Protein AF-W2QBV9-F1 (afdb_monomer)

Foldseek 3Di:
DPPDPVVVVVVVVVVVLVPPDDPVLLVLLLVLVLLLLLVCVAPPVVFFDPVLDVQQDDCNVPDSVRCSPPRNPDDLAHQGGPQVPDALVSVLVVQVVDADPVRHHDDLVVVVSSVVSVVVSCVSNVHDHDPVRVVVVVVSSVVVVVVVVVVVD

Secondary structure (DSSP, 8-state):
-----HHHHHHHHHHHHHTTS-HHHHHHHHHHHHHHHHHHHHH-GGGB-HHHHHHH---TT--HHHHHHHT----TTS-SB-TTT--HHHHHHHHHT-B-TTSPBPPHHHHHHHHHHHHHHHHHTTPPPPHHHHHHHHHHHHHHHHHHHHHT-

Radius of gyration: 18.26 Å; Cα contacts (8 Å, |Δi|>4): 106; chains: 1; bounding box: 45×50×51 Å

Solvent-accessible surface area (backbone atoms only — not comparable to full-atom values): 9017 Å² total; per-residue (Å²): 130,84,83,76,61,59,73,60,50,53,50,50,52,53,49,53,68,67,65,75,60,54,73,70,56,46,55,53,24,52,55,38,34,43,50,52,51,33,47,35,59,76,76,42,54,88,45,37,23,69,71,41,47,63,74,56,56,89,54,88,90,54,50,57,70,54,34,57,73,76,58,60,79,85,43,66,92,53,57,59,52,39,70,89,76,61,57,48,66,64,56,53,54,52,57,74,71,47,59,45,99,86,68,44,72,67,53,72,69,59,52,50,49,41,52,52,4,50,57,46,49,34,53,64,55,74,45,80,79,51,73,64,44,55,50,49,50,53,52,51,57,51,49,53,54,50,55,56,54,60,77,73,107

Structure (mmCIF, N/CA/C/O backbone):
data_AF-W2QBV9-F1
#
_entry.id   AF-W2QBV9-F1
#
loop_
_atom_site.group_PDB
_atom_site.id
_atom_site.type_symbol
_atom_site.label_atom_id
_atom_site.label_alt_id
_atom_site.label_comp_id
_atom_site.label_asym_id
_atom_site.label_entity_id
_atom_site.label_seq_id
_atom_site.pdbx_PDB_ins_code
_atom_site.Cartn_x
_atom_site.Cartn_y
_atom_site.Cartn_z
_atom_site.occupancy
_atom_site.B_iso_or_equiv
_atom_site.auth_seq_id
_atom_site.auth_comp_id
_atom_site.auth_asym_id
_atom_site.auth_atom_id
_atom_site.pdbx_PDB_model_num
ATOM 1 N N . MET A 1 1 ? -30.122 27.825 29.127 1.00 47.91 1 MET A N 1
ATOM 2 C CA . MET A 1 1 ? -28.960 27.065 28.619 1.00 47.91 1 MET A CA 1
ATOM 3 C C . MET A 1 1 ? -29.499 25.985 27.703 1.00 47.91 1 MET A C 1
ATOM 5 O O . MET A 1 1 ? -30.258 25.143 28.162 1.00 47.91 1 MET A O 1
ATOM 9 N N . THR A 1 2 ? -29.235 26.081 26.402 1.00 62.81 2 THR A N 1
ATOM 10 C CA . THR A 1 2 ? -29.659 25.073 25.422 1.00 62.81 2 THR A CA 1
ATOM 11 C C . THR A 1 2 ? -29.010 23.740 25.767 1.00 62.81 2 THR A C 1
ATOM 13 O O . THR A 1 2 ? -27.787 23.660 25.851 1.00 62.81 2 THR A O 1
ATOM 16 N N . ASN A 1 3 ? -29.831 22.721 26.012 1.00 77.50 3 ASN A N 1
ATOM 17 C CA . ASN A 1 3 ? -29.379 21.379 26.349 1.00 77.50 3 ASN A CA 1
ATOM 18 C C . ASN A 1 3 ? -28.675 20.789 25.115 1.00 77.50 3 ASN A C 1
ATOM 20 O O . ASN A 1 3 ? -29.326 20.430 24.133 1.00 77.50 3 ASN A O 1
ATOM 24 N N . VAL A 1 4 ? -27.341 20.812 25.106 1.00 82.19 4 VAL A N 1
ATOM 25 C CA . VAL A 1 4 ? -26.546 20.333 23.972 1.00 82.19 4 VAL A CA 1
ATOM 26 C C . VAL A 1 4 ? -26.630 18.811 23.933 1.00 82.19 4 VAL A C 1
ATOM 28 O O . VAL A 1 4 ? -26.227 18.132 24.875 1.00 82.19 4 VAL A O 1
ATOM 31 N N . ASN A 1 5 ? -27.138 18.267 22.828 1.00 89.88 5 ASN A N 1
ATOM 32 C CA . ASN A 1 5 ? -27.196 16.825 22.621 1.00 89.88 5 ASN A CA 1
ATOM 33 C C . ASN A 1 5 ? -25.828 16.291 22.168 1.00 89.88 5 ASN A C 1
ATOM 35 O O . ASN A 1 5 ? -25.549 16.165 20.973 1.00 89.88 5 ASN A O 1
ATOM 39 N N . TRP A 1 6 ? -24.978 15.971 23.141 1.00 92.50 6 TRP A N 1
ATOM 40 C CA . TRP A 1 6 ? -23.630 15.443 22.921 1.00 92.50 6 TRP A CA 1
ATOM 41 C C . TRP A 1 6 ? -23.605 14.169 22.068 1.00 92.50 6 TRP A C 1
ATOM 43 O O . TRP A 1 6 ? -22.780 14.070 21.165 1.00 92.50 6 TRP A O 1
ATOM 53 N N . SER A 1 7 ? -24.571 13.262 22.244 1.00 90.44 7 SER A N 1
ATOM 54 C CA . SER A 1 7 ? -24.644 12.021 21.454 1.00 90.44 7 SER A CA 1
ATOM 55 C C . SER A 1 7 ? -24.834 12.277 19.952 1.00 90.44 7 SER A C 1
ATOM 57 O O . SER A 1 7 ? -24.299 11.558 19.106 1.00 90.44 7 SER A O 1
ATOM 59 N N . GLN A 1 8 ? -25.575 13.331 19.594 1.00 92.19 8 GLN A N 1
ATOM 60 C CA . GLN A 1 8 ? -25.771 13.726 18.201 1.00 92.19 8 GLN A CA 1
ATOM 61 C C . GLN A 1 8 ? -24.493 14.339 17.617 1.00 92.19 8 GLN A C 1
ATOM 63 O O . GLN A 1 8 ? -24.164 14.090 16.455 1.00 92.19 8 GLN A O 1
ATOM 68 N N . LEU A 1 9 ? -23.758 15.114 18.418 1.00 91.75 9 LEU A N 1
ATOM 69 C CA . LEU A 1 9 ? -22.476 15.689 18.012 1.00 91.75 9 LEU A CA 1
ATOM 70 C C . LEU A 1 9 ? -21.414 14.605 17.807 1.00 91.75 9 LEU A C 1
ATOM 72 O O . LEU A 1 9 ? -20.730 14.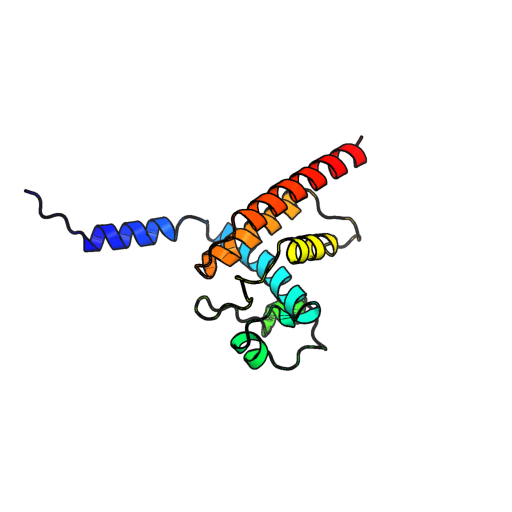627 16.789 1.00 91.75 9 LEU A O 1
ATOM 76 N N . GLU A 1 10 ? -21.320 13.622 18.702 1.00 91.81 10 GLU A N 1
ATOM 77 C CA . GLU A 1 10 ? -20.399 12.486 18.573 1.00 91.81 10 GLU A CA 1
ATOM 78 C C . GLU A 1 10 ? -20.673 11.666 17.309 1.00 91.81 10 GLU A C 1
ATOM 80 O O . GLU A 1 10 ? -19.746 11.373 16.549 1.00 91.81 10 GLU A O 1
ATOM 85 N N . LYS A 1 11 ? -21.950 11.369 17.022 1.00 88.69 11 LYS A N 1
ATOM 86 C CA . LYS A 1 11 ? -22.347 10.713 15.766 1.00 88.69 11 LYS A CA 1
ATOM 87 C C . LYS A 1 11 ? -21.913 11.521 14.547 1.00 88.69 11 LYS A C 1
ATOM 89 O O . LYS A 1 11 ? -21.304 10.967 13.636 1.00 88.69 11 LYS A O 1
ATOM 94 N N . LYS A 1 12 ? -22.150 12.834 14.553 1.00 88.38 12 LYS A N 1
ATOM 95 C CA . LYS A 1 12 ? -21.769 13.715 13.443 1.00 88.38 12 LYS A CA 1
ATOM 96 C C . LYS A 1 12 ? -20.250 13.810 13.272 1.00 88.38 12 LYS A C 1
ATOM 98 O O . LYS A 1 12 ? -19.763 13.804 12.146 1.00 88.38 12 LYS A O 1
ATOM 103 N N . VAL A 1 13 ? -19.485 13.842 14.365 1.00 86.50 13 VAL A N 1
ATOM 104 C CA . VAL A 1 13 ? -18.015 13.778 14.326 1.00 86.50 13 VAL A CA 1
ATOM 105 C C . VAL A 1 13 ? -17.551 12.457 13.709 1.00 86.50 13 VAL A C 1
ATOM 107 O O . VAL A 1 13 ? -16.673 12.469 12.847 1.00 86.50 13 VAL A O 1
ATOM 110 N N . ALA A 1 14 ? -18.150 11.328 14.094 1.00 81.56 14 ALA A N 1
ATOM 111 C CA . ALA A 1 14 ? -17.829 10.025 13.516 1.00 81.56 14 ALA A CA 1
ATOM 112 C C . ALA A 1 14 ? -18.173 9.953 12.016 1.00 81.56 14 ALA A C 1
ATOM 114 O O . ALA A 1 14 ? -17.363 9.473 11.224 1.00 81.56 14 ALA A O 1
ATOM 115 N N . GLU A 1 15 ? -19.327 10.480 11.600 1.00 82.94 15 GLU A N 1
ATOM 116 C CA . GLU A 1 15 ? -19.727 10.571 10.189 1.00 82.94 15 GLU A CA 1
ATOM 117 C C . GLU A 1 15 ? -18.768 11.437 9.370 1.00 82.94 15 GLU A C 1
ATOM 119 O O . GLU A 1 15 ? -18.330 11.018 8.300 1.00 82.94 15 GLU A O 1
ATOM 124 N N . ILE A 1 16 ? -18.381 12.609 9.882 1.00 84.12 16 ILE A N 1
ATOM 125 C CA . ILE A 1 16 ? -17.418 13.497 9.217 1.00 84.12 16 ILE A CA 1
ATOM 126 C C . ILE A 1 16 ? -16.068 12.795 9.058 1.00 84.12 16 ILE A C 1
ATOM 128 O O . ILE A 1 16 ? -15.500 12.802 7.966 1.00 84.12 16 ILE A O 1
ATOM 132 N N . LYS A 1 17 ? -15.574 12.130 10.112 1.00 77.50 17 LYS A N 1
ATOM 133 C CA . LYS A 1 17 ? -14.327 11.351 10.053 1.00 77.50 17 LYS A CA 1
ATOM 134 C C . LYS A 1 17 ? -14.403 10.228 9.004 1.00 77.50 17 LYS A C 1
ATOM 136 O O . LYS A 1 17 ? -13.429 9.995 8.286 1.00 77.50 17 LYS A O 1
ATOM 141 N N . ARG A 1 18 ? -15.567 9.584 8.849 1.00 72.50 18 ARG A N 1
ATOM 142 C CA . ARG A 1 18 ? -15.823 8.545 7.828 1.00 72.50 18 ARG A CA 1
ATOM 14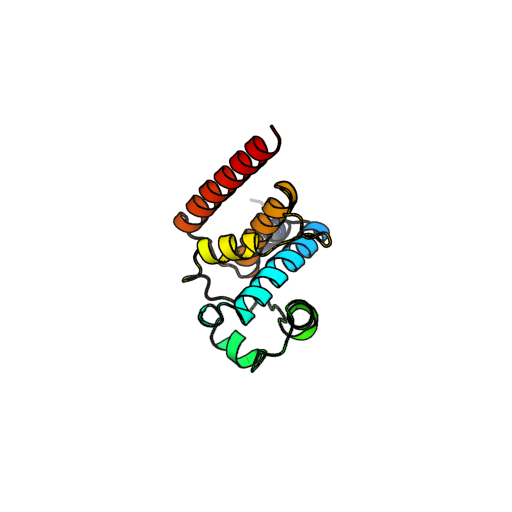3 C C . ARG A 1 18 ? -16.001 9.100 6.408 1.00 72.50 18 ARG A C 1
ATOM 145 O O . ARG A 1 18 ? -15.704 8.395 5.441 1.00 72.50 18 ARG A O 1
ATOM 152 N N . ASN A 1 19 ? -16.453 10.346 6.257 1.00 74.62 19 ASN A N 1
ATOM 153 C CA . ASN A 1 19 ? -16.753 10.979 4.966 1.00 74.62 19 ASN A CA 1
ATOM 154 C C . ASN A 1 19 ? -15.571 11.777 4.380 1.00 74.62 19 ASN A C 1
ATOM 156 O O . ASN A 1 19 ? -15.745 12.784 3.699 1.00 74.62 19 ASN A O 1
ATOM 160 N N . THR A 1 20 ? -14.345 11.335 4.652 1.00 73.94 20 THR A N 1
ATOM 161 C CA . THR A 1 20 ? -13.116 12.002 4.192 1.00 73.94 20 THR A CA 1
ATOM 162 C C . THR A 1 20 ? -12.716 11.619 2.765 1.00 73.94 20 THR A C 1
ATOM 164 O O . THR A 1 20 ? -11.901 12.301 2.149 1.00 73.94 20 THR A O 1
ATOM 167 N N . VAL A 1 21 ? -13.265 10.529 2.219 1.00 78.06 21 VAL A N 1
ATOM 168 C CA . VAL A 1 21 ? -12.942 10.017 0.878 1.00 78.06 21 VAL A CA 1
ATOM 169 C C . VAL A 1 21 ? -14.226 9.634 0.150 1.00 78.06 21 VAL A C 1
ATOM 171 O O . VAL A 1 21 ? -15.039 8.878 0.677 1.00 78.06 21 VAL A O 1
ATOM 174 N N . SER A 1 22 ? -14.386 10.135 -1.081 1.00 81.31 22 SER A N 1
ATOM 175 C CA . SER A 1 22 ? -15.535 9.803 -1.934 1.00 81.31 22 SER A CA 1
ATOM 176 C C . SER A 1 22 ? -15.622 8.296 -2.203 1.00 81.31 22 SER A C 1
ATOM 178 O O . SER A 1 22 ? -14.596 7.619 -2.284 1.00 81.31 22 SER A O 1
ATOM 180 N N . ALA A 1 23 ? -16.827 7.766 -2.433 1.00 79.44 23 ALA A N 1
ATOM 181 C CA . ALA A 1 23 ? -17.016 6.348 -2.761 1.00 79.44 23 ALA A CA 1
ATOM 182 C C . ALA A 1 23 ? -16.178 5.904 -3.978 1.00 79.44 23 ALA A C 1
ATOM 184 O O . ALA A 1 23 ? -15.578 4.829 -3.972 1.00 79.44 23 ALA A O 1
ATOM 185 N N . ARG A 1 24 ? -16.061 6.770 -4.997 1.00 83.81 24 ARG A N 1
ATOM 186 C CA . ARG A 1 24 ? -15.239 6.514 -6.188 1.00 83.81 24 ARG A CA 1
ATOM 187 C C . ARG A 1 24 ? -13.757 6.395 -5.838 1.00 83.81 24 ARG A C 1
ATOM 189 O O . ARG A 1 24 ? -13.102 5.449 -6.263 1.00 83.81 24 ARG A O 1
ATOM 196 N N . SER A 1 25 ? -13.228 7.339 -5.063 1.00 83.88 25 SER A N 1
ATOM 197 C CA . SER A 1 25 ? -11.831 7.310 -4.619 1.00 83.88 25 SER A CA 1
ATOM 198 C C . SER A 1 25 ? -11.560 6.118 -3.701 1.00 83.88 25 SER A C 1
ATOM 200 O O . SER A 1 25 ? -10.532 5.466 -3.850 1.00 83.88 25 SER A O 1
ATOM 202 N N . ARG A 1 26 ? -12.505 5.773 -2.818 1.00 85.25 26 ARG A N 1
ATOM 203 C CA . ARG A 1 26 ? -12.413 4.600 -1.942 1.00 85.25 26 ARG A CA 1
ATOM 204 C C . ARG A 1 26 ? -12.256 3.318 -2.753 1.00 85.25 26 ARG A C 1
ATOM 206 O O . ARG A 1 26 ? -11.313 2.577 -2.511 1.00 85.25 26 ARG A O 1
ATOM 213 N N . ALA A 1 27 ? -13.087 3.110 -3.774 1.00 87.38 27 ALA A N 1
ATOM 214 C CA . ALA A 1 27 ? -12.970 1.947 -4.653 1.00 87.38 27 ALA A CA 1
ATOM 215 C C . ALA A 1 27 ? -11.603 1.879 -5.364 1.00 87.38 27 ALA A C 1
ATOM 217 O O . ALA A 1 27 ? -11.024 0.801 -5.494 1.00 87.38 27 ALA A O 1
ATOM 218 N N . VAL A 1 28 ? -11.052 3.022 -5.793 1.00 90.62 28 VAL A N 1
ATOM 219 C CA . VAL A 1 28 ? -9.708 3.093 -6.397 1.00 90.62 28 VAL A CA 1
ATOM 220 C C . VAL A 1 28 ? -8.624 2.700 -5.388 1.00 90.62 28 VAL A C 1
ATOM 222 O O . VAL A 1 28 ? -7.746 1.899 -5.712 1.00 90.62 28 VAL A O 1
ATOM 225 N N . TYR A 1 29 ? -8.693 3.211 -4.159 1.00 91.31 29 TYR A N 1
ATOM 226 C CA . TYR A 1 29 ? -7.719 2.904 -3.112 1.00 91.31 29 TYR A CA 1
ATOM 227 C C . TYR A 1 29 ? -7.796 1.449 -2.657 1.00 91.31 29 TYR A C 1
ATOM 229 O O . TYR A 1 29 ? -6.758 0.796 -2.602 1.00 91.31 29 TYR A O 1
ATOM 237 N N . GLN A 1 30 ? -9.001 0.910 -2.470 1.00 90.44 30 GLN A N 1
ATOM 238 C CA . GLN A 1 30 ? -9.235 -0.512 -2.204 1.00 90.44 30 GLN A CA 1
ATOM 239 C C . GLN A 1 30 ? -8.679 -1.397 -3.318 1.00 90.44 30 GLN A C 1
ATOM 241 O O . GLN A 1 30 ? -8.019 -2.405 -3.066 1.00 90.44 30 GLN A O 1
ATOM 246 N N . ASN A 1 31 ? -8.878 -0.998 -4.578 1.00 91.50 31 ASN A N 1
ATOM 247 C CA . ASN A 1 31 ? -8.304 -1.708 -5.714 1.00 91.50 31 ASN A CA 1
ATOM 248 C C . ASN A 1 31 ? -6.774 -1.722 -5.651 1.00 91.50 31 ASN A C 1
ATOM 250 O O . ASN A 1 31 ? -6.164 -2.756 -5.919 1.00 91.50 31 ASN A O 1
ATOM 254 N N . SER A 1 32 ? -6.177 -0.583 -5.297 1.00 94.69 32 SER A N 1
ATOM 255 C CA . SER A 1 32 ? -4.735 -0.422 -5.150 1.00 94.69 32 SER A CA 1
ATOM 256 C C . SER A 1 32 ? -4.178 -1.268 -4.010 1.00 94.69 32 SER A C 1
ATOM 258 O O . SER A 1 32 ? -3.345 -2.136 -4.260 1.00 94.69 32 SER A O 1
ATOM 260 N N . TYR A 1 33 ? -4.627 -1.051 -2.771 1.00 94.81 33 TYR A N 1
ATOM 261 C CA . TYR A 1 33 ? -4.064 -1.776 -1.637 1.00 94.81 33 TYR A CA 1
ATOM 262 C C . TYR A 1 33 ? -4.412 -3.263 -1.683 1.00 94.81 33 TYR A C 1
ATOM 264 O O . TYR A 1 33 ? -3.611 -4.077 -1.251 1.00 94.81 33 TYR A O 1
ATOM 272 N N . GLY A 1 34 ? -5.527 -3.662 -2.303 1.00 94.75 34 GLY A N 1
ATOM 273 C CA . GLY A 1 34 ? -5.809 -5.075 -2.556 1.00 94.75 34 GLY A CA 1
ATOM 274 C C . GLY A 1 34 ? -4.773 -5.728 -3.480 1.00 94.75 34 GLY A C 1
ATOM 275 O O . GLY A 1 34 ? -4.458 -6.903 -3.320 1.00 94.75 34 GLY A O 1
ATOM 276 N N . ARG A 1 35 ? -4.190 -4.985 -4.435 1.00 95.50 35 ARG A N 1
ATOM 277 C CA . ARG A 1 35 ? -3.052 -5.481 -5.237 1.00 95.50 35 ARG A CA 1
ATOM 278 C C . ARG A 1 35 ? -1.793 -5.611 -4.402 1.00 95.50 35 ARG A C 1
ATOM 280 O O . ARG A 1 35 ? -1.102 -6.611 -4.551 1.00 95.50 35 ARG A O 1
ATOM 287 N N . PHE A 1 36 ? -1.532 -4.632 -3.543 1.00 97.62 36 PHE A N 1
ATOM 288 C CA . PHE A 1 36 ? -0.400 -4.675 -2.628 1.00 97.62 36 PHE A CA 1
ATOM 289 C C . PHE A 1 36 ? -0.498 -5.870 -1.672 1.00 97.62 36 PHE A C 1
ATOM 291 O O . PHE A 1 36 ? 0.422 -6.675 -1.620 1.00 97.62 36 PHE A O 1
ATOM 298 N N . VAL A 1 37 ? -1.640 -6.065 -1.006 1.00 96.88 37 VAL A N 1
ATOM 299 C CA . VAL A 1 37 ? -1.862 -7.203 -0.098 1.00 96.88 37 VAL A CA 1
ATOM 300 C C . VAL A 1 37 ? -1.720 -8.536 -0.836 1.00 96.88 37 VAL A C 1
ATOM 302 O O . VAL A 1 37 ? -1.025 -9.419 -0.350 1.00 96.88 37 VAL A O 1
ATOM 305 N N . ALA A 1 38 ? -2.302 -8.687 -2.032 1.00 96.25 38 ALA A N 1
ATOM 306 C CA . ALA A 1 38 ? -2.115 -9.906 -2.827 1.00 96.25 38 ALA A CA 1
ATOM 307 C C . ALA A 1 38 ? -0.649 -10.148 -3.218 1.00 96.25 38 ALA A C 1
ATOM 309 O O . ALA A 1 38 ? -0.218 -11.293 -3.308 1.00 96.25 38 ALA A O 1
ATOM 310 N N . TRP A 1 39 ? 0.124 -9.088 -3.456 1.00 96.88 39 TRP A N 1
ATOM 311 C CA . TRP A 1 39 ? 1.554 -9.221 -3.703 1.00 96.88 39 TRP A CA 1
ATOM 312 C C . TRP A 1 39 ? 2.306 -9.651 -2.436 1.0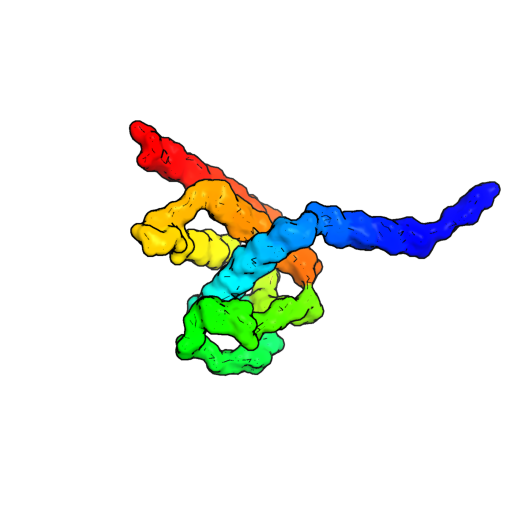0 96.88 39 TRP A C 1
ATOM 314 O O . TRP A 1 39 ? 3.126 -10.562 -2.514 1.00 96.88 39 TRP A O 1
ATOM 324 N N . VAL A 1 40 ? 1.981 -9.075 -1.273 1.00 97.25 40 VAL A N 1
ATOM 325 C CA . VAL A 1 40 ? 2.559 -9.465 0.026 1.00 97.25 40 VAL A CA 1
ATOM 326 C C . VAL A 1 40 ? 2.260 -10.927 0.351 1.00 97.25 40 VAL A C 1
ATOM 328 O O . VAL A 1 40 ? 3.167 -11.643 0.755 1.00 97.25 40 VAL A O 1
ATOM 331 N N . VAL A 1 41 ? 1.034 -11.394 0.099 1.00 95.75 41 VAL A N 1
ATOM 332 C CA . VAL A 1 41 ? 0.646 -12.805 0.256 1.00 95.75 41 VAL A CA 1
ATOM 333 C C . VAL A 1 41 ? 1.616 -13.748 -0.457 1.00 95.75 41 VAL A C 1
ATOM 335 O O . VAL A 1 41 ? 2.040 -14.738 0.127 1.00 95.75 41 VAL A O 1
ATOM 338 N N . LEU A 1 42 ? 1.975 -13.433 -1.703 1.00 94.94 42 LEU A N 1
ATOM 339 C CA . LEU A 1 42 ? 2.794 -14.315 -2.535 1.00 94.94 42 LEU A CA 1
ATOM 340 C C . LEU A 1 42 ? 4.298 -14.183 -2.267 1.00 94.94 42 LEU A C 1
ATOM 342 O O . LEU A 1 42 ? 5.029 -15.154 -2.420 1.00 94.94 42 LEU A O 1
ATOM 346 N N . HIS A 1 43 ? 4.775 -12.993 -1.895 1.00 95.69 43 HIS A N 1
ATOM 347 C CA . HIS A 1 43 ? 6.216 -12.702 -1.871 1.00 95.69 43 HIS A CA 1
ATOM 348 C C . HIS A 1 43 ? 6.776 -12.447 -0.472 1.00 95.69 43 HIS A C 1
ATOM 350 O O . HIS A 1 43 ? 7.988 -12.530 -0.274 1.00 95.69 43 HIS A O 1
ATOM 356 N N . LYS A 1 44 ? 5.926 -12.078 0.489 1.00 96.38 44 LYS A N 1
ATOM 357 C CA . LYS A 1 44 ? 6.304 -11.710 1.860 1.00 96.38 44 LYS A CA 1
ATOM 358 C C . LYS A 1 44 ? 5.275 -12.239 2.886 1.00 96.38 44 LYS A C 1
ATOM 360 O O . LYS A 1 44 ? 4.776 -11.452 3.697 1.00 96.38 44 LYS A O 1
ATOM 365 N N . PRO A 1 45 ? 4.938 -13.547 2.885 1.00 95.44 45 PRO A N 1
ATOM 366 C CA . PRO A 1 45 ? 3.880 -14.107 3.734 1.00 95.44 45 PRO A CA 1
ATOM 367 C C . PRO A 1 45 ? 4.128 -13.922 5.240 1.00 95.44 45 PRO A C 1
ATOM 369 O O . PRO A 1 45 ? 3.180 -13.895 6.019 1.00 95.44 45 PRO A O 1
ATOM 372 N N . GLN A 1 46 ? 5.379 -13.715 5.661 1.00 96.19 46 GLN A N 1
ATOM 373 C CA . GLN A 1 46 ? 5.740 -13.409 7.048 1.00 96.19 46 GLN A CA 1
ATOM 374 C C . GLN A 1 46 ? 5.151 -12.089 7.573 1.00 96.19 46 GLN A C 1
ATOM 376 O O . GLN A 1 46 ? 5.130 -11.874 8.779 1.00 96.19 46 GLN A O 1
ATOM 381 N N . LEU A 1 47 ? 4.692 -11.201 6.683 1.00 97.44 47 LEU A N 1
ATOM 382 C CA . LEU A 1 47 ? 4.054 -9.930 7.044 1.00 97.44 47 LEU A CA 1
ATOM 383 C C . LEU A 1 47 ? 2.534 -10.051 7.205 1.00 97.44 47 LEU A C 1
ATOM 385 O O . LEU A 1 47 ? 1.883 -9.071 7.569 1.00 97.44 47 LEU A O 1
ATOM 389 N N . LEU A 1 48 ? 1.948 -11.216 6.916 1.00 96.19 48 LEU A N 1
ATOM 390 C CA . LEU A 1 48 ? 0.523 -11.455 7.129 1.00 96.19 48 LEU A CA 1
ATOM 391 C C . LEU A 1 48 ? 0.237 -11.621 8.618 1.00 96.19 48 LEU A C 1
ATOM 393 O O . LEU A 1 48 ? 1.046 -12.190 9.352 1.00 96.19 48 LEU A O 1
ATOM 397 N N . THR A 1 49 ? -0.931 -11.179 9.079 1.00 95.69 49 THR A N 1
ATOM 398 C CA . THR A 1 49 ? -1.359 -11.551 10.433 1.00 95.69 49 THR A CA 1
ATOM 399 C C . THR A 1 49 ? -1.606 -13.065 10.499 1.00 95.69 49 THR A C 1
ATOM 401 O O . THR A 1 49 ? -2.079 -13.646 9.515 1.00 95.69 49 THR A O 1
ATOM 404 N N . PRO A 1 50 ? -1.339 -13.735 11.638 1.00 94.62 50 PRO A N 1
ATOM 405 C CA . PRO A 1 50 ? -1.568 -15.177 11.758 1.00 94.62 50 PRO A CA 1
ATOM 406 C C . PRO A 1 50 ? -3.009 -15.588 11.426 1.00 94.62 50 PRO A C 1
ATOM 408 O O . PRO A 1 50 ? -3.223 -16.565 10.712 1.00 94.62 50 PRO A O 1
ATOM 411 N N . ALA A 1 51 ? -3.993 -14.801 11.875 1.00 92.56 51 ALA A N 1
ATOM 412 C CA . ALA A 1 51 ? -5.407 -15.045 11.598 1.00 92.56 51 ALA A CA 1
ATOM 413 C C . ALA A 1 51 ? -5.729 -14.953 10.097 1.00 92.56 51 ALA A C 1
ATOM 415 O O . ALA A 1 51 ? -6.458 -15.790 9.559 1.00 92.56 51 ALA A O 1
ATOM 416 N N . PHE A 1 52 ? -5.162 -13.964 9.399 1.00 93.31 52 PHE A N 1
ATOM 417 C CA . PHE A 1 52 ? -5.351 -13.822 7.960 1.00 93.31 52 PHE A CA 1
ATOM 418 C C . PHE A 1 52 ? -4.676 -14.958 7.186 1.00 93.31 52 PHE A C 1
ATOM 420 O O . PHE A 1 52 ? -5.309 -15.549 6.315 1.00 93.31 52 PHE A O 1
ATOM 427 N N . ALA A 1 53 ? -3.434 -15.304 7.535 1.00 93.31 53 ALA A N 1
ATOM 428 C CA . ALA A 1 53 ? -2.694 -16.397 6.906 1.00 93.31 53 ALA A CA 1
ATOM 429 C C . ALA A 1 53 ? -3.404 -17.749 7.083 1.00 93.31 53 ALA A C 1
ATOM 431 O O . ALA A 1 53 ? -3.581 -18.486 6.115 1.00 93.31 53 ALA A O 1
ATOM 432 N N . GLN A 1 54 ? -3.890 -18.044 8.294 1.00 92.38 54 GLN A N 1
ATOM 433 C CA . GLN A 1 54 ? -4.641 -19.268 8.575 1.00 92.38 54 GLN A CA 1
ATOM 434 C C . GLN A 1 54 ? -5.929 -19.353 7.748 1.00 92.38 54 GLN A C 1
ATOM 436 O O . GLN A 1 54 ? -6.244 -20.410 7.207 1.00 92.38 54 GLN A O 1
ATOM 441 N N . ARG A 1 55 ? -6.668 -18.242 7.629 1.00 90.69 55 ARG A N 1
ATOM 442 C CA . ARG A 1 55 ? -7.889 -18.177 6.815 1.00 90.69 55 ARG A CA 1
ATOM 443 C C . ARG A 1 55 ? -7.602 -18.351 5.326 1.00 90.69 55 ARG A C 1
ATOM 445 O O . ARG A 1 55 ? -8.434 -18.898 4.607 1.00 90.69 55 ARG A O 1
ATOM 452 N N . LEU A 1 56 ? -6.474 -17.822 4.863 1.00 90.19 56 LEU A N 1
ATOM 453 C CA . LEU A 1 56 ? -6.099 -17.842 3.458 1.00 90.19 56 LEU A CA 1
ATOM 454 C C . LEU A 1 56 ? -5.718 -19.253 2.988 1.00 90.19 56 LEU A C 1
ATOM 456 O O . LEU A 1 56 ? -6.049 -19.615 1.861 1.00 90.19 56 LEU A O 1
ATOM 460 N N . GLY A 1 57 ? -5.092 -20.047 3.862 1.00 89.12 57 GLY A N 1
ATOM 461 C CA . GLY A 1 57 ? -4.620 -21.391 3.535 1.00 89.12 57 GLY A CA 1
ATOM 462 C C . GLY A 1 57 ? -3.449 -21.375 2.551 1.00 89.12 57 GLY A C 1
ATOM 463 O O . GLY A 1 57 ? -2.727 -20.382 2.441 1.00 89.12 57 GLY A O 1
ATOM 464 N N . ASP A 1 58 ? -3.253 -22.486 1.840 1.00 89.00 58 ASP A N 1
ATOM 465 C CA . ASP A 1 58 ? -2.263 -22.555 0.765 1.00 89.00 58 ASP A CA 1
ATOM 466 C C . ASP A 1 58 ? -2.797 -21.876 -0.500 1.00 89.00 58 ASP A C 1
ATOM 468 O O . ASP A 1 58 ? -3.852 -22.224 -1.033 1.00 89.00 58 ASP A O 1
ATOM 472 N N . VAL A 1 59 ? -2.049 -20.880 -0.966 1.00 90.38 59 VAL A N 1
ATOM 473 C CA . VAL A 1 59 ? -2.372 -20.059 -2.135 1.00 90.38 59 VAL A CA 1
ATOM 474 C C . VAL A 1 59 ? -1.195 -19.930 -3.096 1.00 90.38 59 VAL A C 1
ATOM 476 O O . VAL A 1 59 ? -1.184 -19.029 -3.936 1.00 90.38 59 VAL A O 1
ATOM 479 N N . SER A 1 60 ? -0.213 -20.826 -2.982 1.00 84.94 60 SER A N 1
ATOM 480 C CA . SER A 1 60 ? 1.030 -20.790 -3.759 1.00 84.94 60 SER A CA 1
ATOM 481 C C . SER A 1 60 ? 0.782 -20.833 -5.274 1.00 84.94 60 SER A C 1
ATOM 483 O O . SER A 1 60 ? 1.506 -20.199 -6.038 1.00 84.94 60 SER A O 1
ATOM 485 N N . ASP A 1 61 ? -0.302 -21.489 -5.702 1.00 90.00 61 ASP A N 1
ATOM 486 C CA . ASP A 1 61 ? -0.680 -21.630 -7.116 1.00 90.00 61 ASP A CA 1
ATOM 487 C C . ASP A 1 61 ? -1.579 -20.495 -7.643 1.00 90.00 61 ASP A C 1
ATOM 489 O O . ASP A 1 61 ? -2.003 -20.500 -8.804 1.00 90.00 61 ASP A O 1
ATOM 493 N N . LEU A 1 62 ? -1.925 -19.511 -6.805 1.00 91.06 62 LEU A N 1
ATOM 494 C CA . LEU A 1 62 ? -2.854 -18.450 -7.182 1.00 91.06 62 LEU A CA 1
ATOM 495 C C . LEU A 1 62 ? -2.136 -17.219 -7.735 1.00 91.06 62 LEU A C 1
ATOM 497 O O . LEU A 1 62 ? -1.248 -16.636 -7.124 1.00 91.06 62 LEU A O 1
ATOM 501 N N . SER A 1 63 ? -2.627 -16.708 -8.864 1.00 90.75 63 SER A N 1
ATOM 502 C CA . SER A 1 63 ? -2.214 -15.392 -9.355 1.00 90.75 63 SER A CA 1
ATOM 503 C C . SER A 1 63 ? -2.745 -14.257 -8.468 1.00 90.75 63 SER A C 1
ATOM 505 O O . SER A 1 63 ? -3.827 -14.346 -7.879 1.00 90.75 63 SER A O 1
ATOM 507 N N . ILE A 1 64 ? -2.072 -13.098 -8.500 1.00 89.75 64 ILE A N 1
ATOM 508 C CA . ILE A 1 64 ? -2.547 -11.846 -7.872 1.00 89.75 64 ILE A CA 1
ATOM 509 C C . ILE A 1 64 ? -4.005 -11.535 -8.257 1.00 89.75 64 ILE A C 1
ATOM 511 O O . ILE A 1 64 ? -4.792 -11.045 -7.444 1.00 89.75 64 ILE A O 1
ATOM 515 N N . LYS A 1 65 ? -4.396 -11.809 -9.508 1.00 89.06 65 LYS A N 1
ATOM 516 C CA . LYS A 1 65 ? -5.762 -11.567 -9.992 1.00 89.06 65 LYS A CA 1
ATOM 517 C C . LYS A 1 65 ? -6.778 -12.502 -9.331 1.00 89.06 65 LYS A C 1
ATOM 519 O O . LYS A 1 65 ? -7.873 -12.038 -9.016 1.00 89.06 65 LYS A O 1
ATOM 524 N N . GLN A 1 66 ? -6.438 -13.778 -9.143 1.00 90.00 66 GLN A N 1
ATOM 525 C CA . GLN A 1 66 ? -7.291 -14.743 -8.443 1.00 90.00 66 GLN A CA 1
ATOM 526 C C . GLN A 1 66 ? -7.412 -14.374 -6.964 1.00 90.00 66 GLN A C 1
ATOM 528 O O . GLN A 1 66 ? -8.528 -14.211 -6.479 1.00 90.00 66 GLN A O 1
ATOM 533 N N . LEU A 1 67 ? -6.292 -14.106 -6.286 1.00 90.75 67 LEU A N 1
ATOM 534 C CA . LEU A 1 67 ? -6.281 -13.707 -4.875 1.00 90.75 67 LEU A CA 1
ATOM 535 C C . LEU A 1 67 ? -7.235 -12.543 -4.591 1.00 90.75 67 LEU A C 1
ATOM 537 O O . LEU A 1 67 ? -8.113 -12.631 -3.732 1.00 90.75 67 LEU A O 1
ATOM 541 N N . ARG A 1 68 ? -7.119 -11.469 -5.377 1.00 89.31 68 ARG A N 1
ATOM 542 C CA . ARG A 1 68 ? -7.935 -10.260 -5.212 1.00 89.31 68 ARG A CA 1
ATOM 543 C C . ARG A 1 68 ? -9.428 -10.474 -5.406 1.00 89.31 68 ARG A C 1
ATOM 545 O O . ARG A 1 68 ? -10.211 -9.731 -4.827 1.00 89.31 68 ARG A O 1
ATOM 552 N N . LYS A 1 69 ? -9.818 -11.399 -6.284 1.00 82.88 69 LYS A N 1
ATOM 553 C CA . LYS A 1 69 ? -11.229 -11.611 -6.618 1.00 82.88 69 LYS A CA 1
ATOM 554 C C . LYS A 1 69 ? -11.936 -12.516 -5.624 1.00 82.88 69 LYS A C 1
ATOM 556 O O . LYS A 1 69 ? -13.126 -12.323 -5.413 1.00 82.88 69 LYS A O 1
ATOM 561 N N . THR A 1 70 ? -11.237 -13.505 -5.078 1.00 76.50 70 THR A N 1
ATOM 562 C CA . THR A 1 70 ? -11.905 -14.619 -4.395 1.00 76.50 70 THR A CA 1
ATOM 563 C C . THR A 1 70 ? -11.361 -14.941 -3.008 1.00 76.50 70 THR A C 1
ATOM 565 O O . THR A 1 70 ? -12.069 -15.597 -2.258 1.00 76.50 70 THR A O 1
ATOM 568 N N . HIS A 1 71 ? -10.169 -14.465 -2.625 1.00 76.44 71 HIS A N 1
ATOM 569 C CA . HIS A 1 71 ? -9.492 -14.968 -1.416 1.00 76.44 71 HIS A CA 1
ATOM 570 C C . HIS A 1 71 ? -9.164 -13.893 -0.380 1.00 76.44 71 HIS A C 1
ATOM 572 O O . HIS A 1 71 ? -9.208 -14.171 0.819 1.00 76.44 71 HIS A O 1
ATOM 578 N N . LEU A 1 72 ? -8.883 -12.652 -0.803 1.00 82.00 72 LEU A N 1
ATOM 579 C CA . LEU A 1 72 ? -8.473 -11.626 0.158 1.00 82.00 72 LEU A CA 1
ATOM 580 C C . LEU A 1 72 ? -9.557 -11.335 1.203 1.00 82.00 72 LEU A C 1
ATOM 582 O O . LEU A 1 72 ? -9.203 -11.196 2.367 1.00 82.00 72 LEU A O 1
ATOM 586 N N . ASN A 1 73 ? -10.842 -11.293 0.811 1.00 77.81 73 ASN A N 1
ATOM 587 C CA . ASN A 1 73 ? -11.992 -10.941 1.668 1.00 77.81 73 ASN A CA 1
ATOM 588 C C . ASN A 1 73 ? -11.592 -9.945 2.775 1.00 77.81 73 ASN A C 1
ATOM 590 O O . ASN A 1 73 ? -11.482 -10.312 3.945 1.00 77.81 73 ASN A O 1
ATOM 594 N N . LEU A 1 74 ? -11.203 -8.738 2.350 1.00 81.56 74 LEU A N 1
ATOM 595 C CA . LEU A 1 74 ? -10.657 -7.713 3.235 1.00 81.56 74 LEU A CA 1
ATOM 596 C C . LEU A 1 74 ? -11.796 -7.175 4.101 1.00 81.56 74 LEU A C 1
ATOM 598 O O . LEU A 1 74 ? -12.626 -6.401 3.632 1.00 81.56 74 LEU A O 1
ATOM 602 N N . ASP A 1 75 ? -11.839 -7.654 5.335 1.00 79.19 75 ASP A N 1
ATOM 603 C CA . ASP A 1 75 ? -12.781 -7.251 6.373 1.00 79.19 75 ASP A CA 1
ATOM 604 C C . ASP A 1 75 ? -12.103 -6.228 7.283 1.00 79.19 75 ASP A C 1
ATOM 606 O O . ASP A 1 75 ? -10.975 -6.468 7.701 1.00 79.19 75 ASP A O 1
ATOM 610 N N . GLU A 1 76 ? -12.774 -5.116 7.591 1.00 74.69 76 GLU A N 1
ATOM 611 C CA . GLU A 1 76 ? -12.265 -4.031 8.446 1.00 74.69 76 GLU A CA 1
ATOM 612 C C . GLU A 1 76 ? -11.901 -4.525 9.857 1.00 74.69 76 GLU A C 1
ATOM 614 O O . GLU A 1 76 ? -10.971 -4.005 10.471 1.00 74.69 76 GLU A O 1
ATOM 619 N N . ALA A 1 77 ? -12.582 -5.560 10.364 1.00 81.88 77 ALA A N 1
ATOM 620 C CA . ALA A 1 77 ? -12.313 -6.113 11.693 1.00 81.88 77 ALA A CA 1
ATOM 621 C C . ALA A 1 77 ? -11.071 -7.023 11.746 1.00 81.88 77 ALA A C 1
ATOM 623 O O . ALA A 1 77 ? -10.573 -7.321 12.831 1.00 81.88 77 ALA A O 1
ATOM 624 N N . ASN A 1 78 ? -10.571 -7.477 10.592 1.00 85.12 78 ASN A N 1
ATOM 625 C CA . ASN A 1 78 ? -9.525 -8.491 10.497 1.00 85.12 78 ASN A CA 1
ATOM 626 C C . ASN A 1 78 ? -8.364 -7.995 9.618 1.00 85.12 78 ASN A C 1
ATOM 628 O O . ASN A 1 78 ? -8.377 -8.211 8.399 1.00 85.12 78 ASN A O 1
ATOM 632 N N . PRO A 1 79 ? -7.350 -7.332 10.207 1.00 92.25 79 PRO A N 1
ATOM 633 C CA . PRO A 1 79 ? -6.234 -6.776 9.455 1.00 92.25 79 PRO A CA 1
ATOM 634 C C . PRO A 1 79 ? -5.453 -7.861 8.699 1.00 92.25 79 PRO A C 1
ATOM 636 O O . PRO A 1 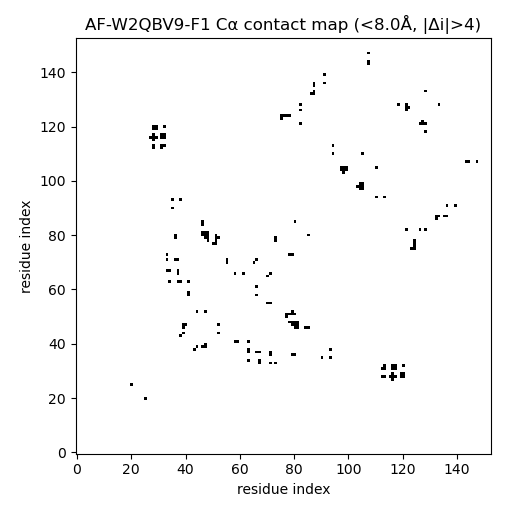79 ? -5.079 -8.878 9.291 1.00 92.25 79 PRO A O 1
ATOM 639 N N . PRO A 1 80 ? -5.174 -7.664 7.396 1.00 94.94 80 PRO A N 1
ATOM 640 C CA . PRO A 1 80 ? -4.460 -8.645 6.587 1.00 94.94 80 PRO A CA 1
ATOM 641 C C . PRO A 1 80 ? -2.957 -8.651 6.864 1.00 94.94 80 PRO A C 1
ATOM 643 O O . PRO A 1 80 ? -2.303 -9.671 6.660 1.00 94.94 80 PRO A O 1
ATOM 646 N N . LEU A 1 81 ? -2.411 -7.518 7.314 1.00 96.69 81 LEU A N 1
ATOM 647 C CA . LEU A 1 81 ? -0.982 -7.288 7.489 1.00 96.69 81 LEU A CA 1
ATOM 648 C C . LEU A 1 81 ? -0.654 -6.938 8.942 1.00 96.69 81 LEU A C 1
ATOM 650 O O . LEU A 1 81 ? -1.455 -6.310 9.635 1.00 96.69 81 LEU A O 1
ATOM 654 N N . GLN A 1 82 ? 0.549 -7.300 9.371 1.00 96.56 82 GLN A N 1
ATOM 655 C CA . GLN A 1 82 ? 1.149 -6.826 10.614 1.00 96.56 82 GLN A CA 1
ATOM 656 C C . GLN A 1 82 ? 1.672 -5.393 10.396 1.00 96.56 82 GLN A C 1
ATOM 658 O O . GLN A 1 82 ? 2.767 -5.181 9.874 1.00 96.56 82 GLN A O 1
ATOM 663 N N . PHE A 1 83 ? 0.839 -4.393 10.699 1.00 95.69 83 PHE A N 1
ATOM 664 C CA . PHE A 1 83 ? 1.116 -2.976 10.408 1.00 95.69 83 PHE A CA 1
ATOM 665 C C . PHE A 1 83 ? 2.241 -2.360 11.249 1.00 95.69 83 PHE A C 1
ATOM 667 O O . PHE A 1 83 ? 2.826 -1.359 10.840 1.00 95.69 83 PHE A O 1
ATOM 674 N N . ASP A 1 84 ? 2.526 -2.952 12.403 1.00 94.00 84 ASP A N 1
ATOM 675 C CA . ASP A 1 84 ? 3.576 -2.583 13.350 1.00 94.00 84 ASP A CA 1
ATOM 676 C C . ASP A 1 84 ? 4.981 -2.932 12.844 1.00 94.00 84 ASP A C 1
ATOM 678 O O . ASP A 1 84 ? 5.931 -2.188 13.090 1.00 94.00 84 ASP A O 1
ATOM 682 N N . VAL A 1 85 ? 5.109 -4.029 12.096 1.00 95.06 85 VAL A N 1
ATOM 683 C CA . VAL A 1 85 ? 6.388 -4.470 11.519 1.00 95.06 85 VAL A CA 1
ATOM 684 C C . VAL A 1 85 ? 6.542 -4.106 10.043 1.00 95.06 85 VAL A C 1
ATOM 686 O O . VAL A 1 85 ? 7.663 -4.115 9.533 1.00 95.06 85 VAL A O 1
ATOM 689 N N . LEU A 1 86 ? 5.453 -3.763 9.345 1.00 96.56 86 LEU A N 1
ATOM 690 C CA . LEU A 1 86 ? 5.486 -3.372 7.936 1.00 96.56 86 LEU A CA 1
ATOM 691 C C . LEU A 1 86 ? 6.344 -2.113 7.723 1.00 96.56 86 LEU A C 1
ATOM 693 O O . LEU A 1 86 ? 6.035 -1.039 8.232 1.00 96.56 86 LEU A O 1
ATOM 697 N N . GLN A 1 87 ? 7.399 -2.250 6.919 1.00 96.56 87 GLN A N 1
ATOM 698 C CA . GLN A 1 87 ? 8.313 -1.166 6.553 1.00 96.56 87 GLN A CA 1
ATOM 699 C C . GLN A 1 87 ? 7.985 -0.587 5.166 1.00 96.56 87 GLN A C 1
ATOM 701 O O . GLN A 1 87 ? 7.292 -1.218 4.359 1.00 96.56 87 GLN A O 1
ATOM 706 N N . SER A 1 88 ? 8.453 0.637 4.884 1.00 97.12 88 SER A N 1
ATOM 707 C CA . SER A 1 88 ? 8.165 1.310 3.607 1.00 97.12 88 SER A CA 1
ATOM 708 C C . SER A 1 88 ? 8.806 0.602 2.413 1.00 97.12 88 SER A C 1
ATOM 710 O O . SER A 1 88 ? 8.180 0.524 1.358 1.00 97.12 88 SER A O 1
ATOM 712 N N . ASP A 1 89 ? 9.990 0.017 2.594 1.00 97.31 89 ASP A N 1
ATOM 713 C CA . ASP A 1 89 ? 10.753 -0.697 1.565 1.00 97.31 89 ASP A CA 1
ATOM 714 C C . ASP A 1 89 ? 9.952 -1.835 0.904 1.00 97.31 89 ASP A C 1
ATOM 716 O O . ASP A 1 89 ? 10.061 -2.061 -0.298 1.00 97.31 89 ASP A O 1
ATOM 720 N N . VAL A 1 90 ? 9.079 -2.518 1.652 1.00 98.12 90 VAL A N 1
ATOM 721 C CA . VAL A 1 90 ? 8.175 -3.553 1.129 1.00 98.12 90 VAL A CA 1
ATOM 722 C C . VAL A 1 90 ? 7.205 -2.958 0.112 1.00 98.12 90 VAL A C 1
ATOM 724 O O . VAL A 1 90 ? 6.961 -3.543 -0.946 1.00 98.12 90 VAL A O 1
ATOM 727 N N . PHE A 1 91 ? 6.640 -1.795 0.430 1.00 98.12 91 PHE A N 1
ATOM 728 C CA . PHE A 1 91 ? 5.720 -1.093 -0.455 1.00 98.12 91 PHE A CA 1
ATOM 729 C C . PHE A 1 91 ? 6.446 -0.500 -1.664 1.00 98.12 91 PHE A C 1
ATOM 731 O O . PHE A 1 91 ? 5.963 -0.607 -2.788 1.00 98.12 91 PHE A O 1
A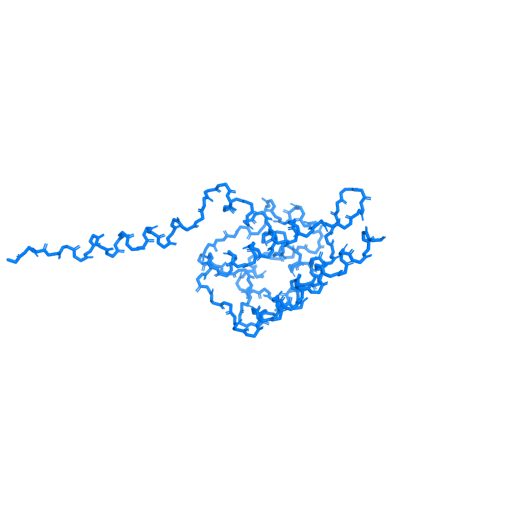TOM 738 N N . GLU A 1 92 ? 7.619 0.083 -1.445 1.00 97.69 92 GLU A N 1
ATOM 739 C CA . GLU A 1 92 ? 8.479 0.640 -2.489 1.00 97.69 92 GLU A CA 1
ATOM 740 C C . GLU A 1 92 ? 8.924 -0.448 -3.477 1.00 97.69 92 GLU A C 1
ATOM 742 O O . GLU A 1 92 ? 8.781 -0.279 -4.687 1.00 97.69 92 GLU A O 1
ATOM 747 N N . ALA A 1 93 ? 9.348 -1.613 -2.978 1.00 97.56 93 ALA A N 1
ATOM 748 C CA . ALA A 1 93 ? 9.674 -2.774 -3.800 1.00 97.56 93 ALA A CA 1
ATOM 749 C C . ALA A 1 93 ? 8.469 -3.238 -4.625 1.00 97.56 93 ALA A C 1
ATOM 751 O O . ALA A 1 93 ? 8.608 -3.500 -5.817 1.00 97.56 93 ALA A O 1
ATOM 752 N N . TRP A 1 94 ? 7.272 -3.287 -4.029 1.00 97.75 94 TRP A N 1
ATOM 753 C CA . TRP A 1 94 ? 6.059 -3.615 -4.774 1.00 97.75 94 TRP A CA 1
ATOM 754 C C . TRP A 1 94 ? 5.784 -2.615 -5.903 1.00 97.75 94 TRP A C 1
ATOM 756 O O . TRP A 1 94 ? 5.457 -3.042 -7.011 1.00 97.75 94 TRP A O 1
ATOM 766 N N . LEU A 1 95 ? 5.945 -1.308 -5.670 1.00 96.81 95 LEU A N 1
ATOM 767 C CA . LEU A 1 95 ? 5.747 -0.294 -6.713 1.00 96.81 95 LEU A CA 1
ATOM 768 C C . LEU A 1 95 ? 6.659 -0.517 -7.922 1.00 96.81 95 LEU A C 1
ATOM 770 O O . LEU A 1 95 ? 6.207 -0.334 -9.050 1.00 96.81 95 LEU A O 1
ATOM 774 N N . LEU A 1 96 ? 7.900 -0.956 -7.696 1.00 94.06 96 LEU A N 1
ATOM 775 C CA . LEU A 1 96 ? 8.852 -1.272 -8.765 1.00 94.06 96 LEU A CA 1
ATOM 776 C C . LEU A 1 96 ? 8.449 -2.498 -9.596 1.00 94.06 96 LEU A C 1
ATOM 778 O O . LEU A 1 96 ? 8.897 -2.634 -10.726 1.00 94.06 96 LEU A O 1
ATOM 782 N N . THR A 1 97 ? 7.572 -3.366 -9.080 1.00 94.44 97 THR A N 1
ATOM 783 C CA . THR A 1 97 ? 7.019 -4.500 -9.848 1.00 94.44 97 THR A CA 1
ATOM 784 C C . THR A 1 97 ? 5.826 -4.118 -10.729 1.00 94.44 97 THR A C 1
ATOM 786 O O . THR A 1 97 ? 5.273 -4.966 -11.432 1.00 94.44 97 THR A O 1
ATOM 789 N N . LEU A 1 98 ? 5.351 -2.868 -10.657 1.00 94.06 98 LEU A N 1
ATOM 790 C CA . LEU A 1 98 ? 4.158 -2.439 -11.376 1.00 94.06 98 LEU A CA 1
ATOM 791 C C . LEU A 1 98 ? 4.489 -1.941 -12.783 1.00 94.06 98 LEU A C 1
ATOM 793 O O . LEU A 1 98 ? 5.095 -0.888 -12.968 1.00 94.06 98 LEU A O 1
ATOM 797 N N . GLU A 1 99 ? 3.934 -2.634 -13.771 1.00 91.38 99 GLU A N 1
ATOM 798 C CA . GLU A 1 99 ? 4.044 -2.274 -15.182 1.00 91.38 99 GLU A CA 1
ATOM 799 C C . GLU A 1 99 ? 2.666 -2.071 -15.824 1.00 91.38 99 GLU A C 1
ATOM 801 O O . GLU A 1 99 ? 1.630 -2.595 -15.382 1.00 91.38 99 GLU A O 1
ATOM 806 N N . LYS A 1 100 ? 2.645 -1.281 -16.897 1.00 89.81 100 LYS A N 1
ATOM 807 C CA . LYS A 1 100 ? 1.512 -1.211 -17.820 1.00 89.81 100 LYS A CA 1
ATOM 808 C C . LYS A 1 100 ? 1.460 -2.477 -18.678 1.00 89.81 100 LYS A C 1
ATOM 810 O O . LYS A 1 100 ? 2.366 -3.300 -18.690 1.00 89.81 100 LYS A O 1
ATOM 815 N N . ARG A 1 101 ? 0.379 -2.625 -19.451 1.00 87.38 101 ARG A N 1
ATOM 816 C CA . ARG A 1 101 ? 0.222 -3.761 -20.381 1.00 87.38 101 ARG A CA 1
ATOM 817 C C . ARG A 1 101 ? 1.312 -3.828 -21.451 1.00 87.38 101 ARG A C 1
ATOM 819 O O . ARG A 1 101 ? 1.551 -4.905 -21.973 1.00 87.38 101 ARG A O 1
ATOM 826 N N . ASP A 1 102 ? 1.904 -2.690 -21.791 1.00 89.81 102 ASP A N 1
ATOM 827 C CA . ASP A 1 102 ? 2.993 -2.576 -22.760 1.00 89.81 102 ASP A CA 1
ATOM 828 C C . ASP A 1 102 ? 4.386 -2.789 -22.129 1.00 89.81 102 ASP A C 1
ATOM 830 O O . ASP A 1 102 ? 5.385 -2.600 -22.813 1.00 89.81 102 ASP A O 1
ATOM 834 N N . GLY A 1 103 ? 4.465 -3.152 -20.840 1.00 88.88 103 GLY A N 1
ATOM 835 C CA . GLY A 1 103 ? 5.723 -3.307 -20.099 1.00 88.88 103 GLY A CA 1
ATOM 836 C C . GLY A 1 103 ? 6.349 -1.991 -19.628 1.00 88.88 103 GLY A C 1
ATOM 837 O O . GLY A 1 103 ? 7.357 -2.003 -18.932 1.00 88.88 103 GLY A O 1
ATOM 838 N N . SER A 1 104 ? 5.769 -0.832 -19.968 1.00 87.06 104 SER A N 1
ATOM 839 C CA . SER A 1 104 ? 6.296 0.454 -19.504 1.00 87.06 104 SER A CA 1
ATOM 840 C C . SER A 1 104 ? 5.974 0.700 -18.032 1.00 87.06 104 SER A C 1
ATOM 842 O O . SER A 1 104 ? 4.938 0.275 -17.507 1.00 87.06 104 SER A O 1
ATOM 844 N N . THR A 1 105 ? 6.840 1.464 -17.372 1.00 88.94 105 THR A N 1
ATOM 845 C CA . THR A 1 105 ? 6.642 1.868 -15.982 1.00 88.94 105 THR A CA 1
ATOM 846 C C . THR A 1 105 ? 5.418 2.779 -15.828 1.00 88.94 105 THR A C 1
ATOM 848 O O . THR A 1 105 ? 4.950 3.461 -16.755 1.00 88.94 105 THR A O 1
ATOM 851 N N . LEU A 1 106 ? 4.845 2.778 -14.625 1.00 92.75 106 LEU A N 1
ATOM 852 C CA . LEU A 1 106 ? 3.763 3.692 -14.271 1.00 92.75 106 LEU A CA 1
ATOM 853 C C . LEU A 1 106 ? 4.256 5.142 -14.230 1.00 92.75 106 LEU A C 1
ATOM 855 O O . LEU A 1 106 ? 5.391 5.407 -13.864 1.00 92.75 106 LEU A O 1
ATOM 859 N N . CYS A 1 107 ? 3.381 6.100 -14.545 1.00 93.44 107 CYS A N 1
ATOM 860 C CA . CYS A 1 107 ? 3.683 7.520 -14.368 1.00 93.44 107 CYS A CA 1
ATOM 861 C C . CYS A 1 107 ? 3.569 7.951 -12.893 1.00 93.44 107 CYS A C 1
ATOM 863 O O . CYS A 1 107 ? 2.907 7.299 -12.080 1.00 93.44 107 CYS A O 1
ATOM 865 N N . PHE A 1 108 ? 4.142 9.110 -12.555 1.00 93.81 108 PHE A N 1
ATOM 866 C CA . PHE A 1 108 ? 4.146 9.640 -11.185 1.00 93.81 108 PHE A CA 1
ATOM 867 C C . PHE A 1 108 ? 2.746 9.757 -10.551 1.00 93.81 108 PHE A C 1
ATOM 869 O O . PHE A 1 108 ? 2.565 9.477 -9.365 1.00 93.81 108 PHE A O 1
ATOM 876 N N . SER A 1 109 ? 1.726 10.152 -11.322 1.00 92.69 109 SER A N 1
ATOM 877 C CA . SER A 1 109 ? 0.350 10.274 -10.816 1.00 92.69 109 SER A CA 1
ATOM 878 C C . SER A 1 109 ? -0.279 8.915 -10.481 1.00 92.69 109 SER A C 1
ATOM 880 O O . SER A 1 109 ? -0.979 8.792 -9.471 1.00 92.69 109 SER A O 1
ATOM 882 N N . ALA A 1 110 ? 0.014 7.878 -11.269 1.00 94.19 110 ALA A N 1
ATOM 883 C CA . ALA A 1 110 ? -0.407 6.511 -10.975 1.00 94.19 110 ALA A CA 1
ATOM 884 C C . ALA A 1 110 ? 0.271 5.987 -9.697 1.00 94.19 110 ALA A C 1
ATOM 886 O O . ALA A 1 110 ? -0.407 5.466 -8.813 1.00 94.19 110 ALA A O 1
ATOM 887 N N . LEU A 1 111 ? 1.577 6.221 -9.534 1.00 96.00 111 LEU A N 1
ATOM 888 C CA . LEU A 1 111 ? 2.305 5.849 -8.315 1.00 96.00 111 LEU A CA 1
ATOM 889 C C . LEU A 1 111 ? 1.761 6.574 -7.072 1.00 96.00 111 LEU A C 1
ATOM 891 O O . LEU A 1 111 ? 1.565 5.954 -6.027 1.00 96.00 111 LEU A O 1
ATOM 895 N N . ASN A 1 112 ? 1.426 7.864 -7.174 1.00 95.38 112 ASN A N 1
ATOM 896 C CA . ASN A 1 112 ? 0.794 8.593 -6.065 1.00 95.38 112 ASN A CA 1
ATOM 897 C C . ASN A 1 112 ? -0.596 8.058 -5.708 1.00 95.38 112 ASN A C 1
ATOM 899 O O . ASN A 1 112 ? -0.984 8.094 -4.541 1.00 95.38 112 ASN A O 1
ATOM 903 N N . THR A 1 113 ? -1.340 7.531 -6.682 1.00 95.44 113 THR A N 1
ATOM 904 C CA . THR A 1 113 ? -2.614 6.853 -6.404 1.00 95.44 113 THR A CA 1
ATOM 905 C C . THR A 1 113 ? -2.381 5.610 -5.549 1.00 95.44 113 THR A C 1
ATOM 907 O O . THR A 1 113 ? -3.125 5.370 -4.597 1.00 95.44 113 THR A O 1
ATOM 910 N N . HIS A 1 114 ? -1.314 4.857 -5.830 1.00 97.12 114 HIS A N 1
ATOM 911 C CA . HIS A 1 114 ? -0.931 3.716 -5.008 1.00 97.12 114 HIS A CA 1
ATOM 912 C C . HIS A 1 114 ? -0.508 4.130 -3.601 1.00 97.12 114 HIS A C 1
ATOM 914 O O . HIS A 1 114 ? -0.971 3.529 -2.630 1.00 97.12 114 HIS A O 1
ATOM 920 N N . ARG A 1 115 ? 0.285 5.200 -3.477 1.00 97.06 115 ARG A N 1
ATOM 921 C CA . ARG A 1 115 ? 0.652 5.792 -2.183 1.00 97.06 115 ARG A CA 1
ATOM 922 C C . ARG A 1 115 ? -0.572 6.166 -1.355 1.00 97.06 115 ARG A C 1
ATOM 924 O O . ARG A 1 115 ? -0.662 5.790 -0.194 1.00 97.06 115 ARG A O 1
ATOM 931 N N . ALA A 1 116 ? -1.533 6.871 -1.951 1.00 95.06 116 ALA A N 1
ATOM 932 C CA . ALA A 1 116 ? -2.793 7.191 -1.288 1.00 95.06 116 ALA A CA 1
ATOM 933 C C . ALA A 1 116 ? -3.557 5.916 -0.893 1.00 95.06 116 ALA A C 1
ATOM 935 O O . ALA A 1 116 ? -4.130 5.862 0.193 1.00 95.06 116 ALA A O 1
ATOM 936 N N . GLY A 1 117 ? -3.500 4.872 -1.726 1.00 95.81 117 GLY A N 1
ATOM 937 C CA . GLY A 1 117 ? -3.987 3.535 -1.400 1.00 95.81 117 GLY A CA 1
ATOM 938 C C . GLY A 1 117 ? -3.383 2.968 -0.114 1.00 95.81 117 GLY A C 1
ATOM 939 O O . GLY A 1 117 ? -4.134 2.486 0.725 1.00 95.81 117 GLY A O 1
ATOM 940 N N . LEU A 1 118 ? -2.068 3.085 0.089 1.00 97.19 118 LEU A N 1
ATOM 941 C CA . LEU A 1 118 ? -1.409 2.647 1.326 1.00 97.19 118 LEU A CA 1
ATOM 942 C C . LEU A 1 118 ? -1.901 3.428 2.554 1.00 97.19 118 LEU A C 1
ATOM 944 O O . LEU A 1 118 ? -2.254 2.821 3.556 1.00 97.19 118 LEU A O 1
ATOM 948 N N . PHE A 1 119 ? -1.993 4.758 2.480 1.00 94.56 119 PHE A N 1
ATOM 949 C CA . PHE A 1 119 ? -2.539 5.552 3.594 1.00 94.56 119 PHE A CA 1
ATOM 950 C C . PHE A 1 119 ? -3.991 5.178 3.915 1.00 94.56 119 PHE A C 1
ATOM 952 O O . PHE A 1 119 ? -4.386 5.139 5.078 1.00 94.56 119 PHE A O 1
ATOM 959 N N . ASN A 1 120 ? -4.789 4.880 2.885 1.00 92.69 120 ASN A N 1
ATOM 960 C CA . ASN A 1 120 ? -6.158 4.413 3.080 1.00 92.69 120 ASN A CA 1
ATOM 961 C C . ASN A 1 120 ? -6.199 3.007 3.680 1.00 92.69 120 ASN A C 1
ATOM 963 O O . ASN A 1 120 ? -7.076 2.768 4.492 1.00 92.69 120 ASN A O 1
ATOM 967 N N . LEU A 1 121 ? -5.253 2.121 3.354 1.00 94.50 121 LEU A N 1
ATOM 968 C CA . LEU A 1 121 ? -5.142 0.811 3.995 1.00 94.50 121 LEU A CA 1
ATOM 969 C C . LEU A 1 121 ? -4.960 0.960 5.511 1.00 94.50 121 LEU A C 1
ATOM 971 O O . LEU A 1 121 ? -5.758 0.423 6.264 1.00 94.50 121 LEU A O 1
ATOM 975 N N . TYR A 1 122 ? -3.966 1.735 5.955 1.00 94.56 122 TYR A N 1
ATOM 976 C CA . TYR A 1 122 ? -3.750 1.994 7.387 1.00 94.56 122 TYR A CA 1
ATOM 977 C C . TYR A 1 122 ? -5.012 2.555 8.050 1.00 94.56 122 TYR A C 1
ATOM 979 O O . TYR A 1 122 ? -5.464 2.056 9.077 1.00 94.56 122 TYR A O 1
ATOM 987 N N . ARG A 1 123 ? -5.640 3.545 7.409 1.00 90.06 123 ARG A N 1
ATOM 988 C CA . ARG A 1 123 ? -6.840 4.194 7.935 1.00 90.06 123 ARG A CA 1
ATOM 989 C C . ARG A 1 123 ? -8.059 3.270 8.004 1.00 90.06 123 ARG A C 1
ATOM 991 O O . ARG A 1 123 ? -8.785 3.336 8.990 1.00 90.06 123 ARG A O 1
ATOM 998 N N . ASP A 1 124 ? -8.308 2.460 6.976 1.00 89.12 124 ASP A N 1
ATOM 999 C CA . ASP A 1 124 ? -9.453 1.539 6.918 1.00 89.12 124 ASP A CA 1
ATOM 1000 C C . ASP A 1 124 ? -9.352 0.468 8.024 1.00 89.12 124 ASP A C 1
ATOM 1002 O O . ASP A 1 124 ? -10.372 0.009 8.525 1.00 89.12 124 ASP A O 1
ATOM 1006 N N . TYR A 1 125 ? -8.131 0.146 8.468 1.00 90.88 125 TYR A N 1
ATOM 1007 C CA . TYR A 1 125 ? -7.855 -0.759 9.589 1.00 90.88 125 TYR A CA 1
ATOM 1008 C C . TYR A 1 125 ? -7.637 -0.056 10.938 1.00 90.88 125 TYR A C 1
ATOM 1010 O O . TYR A 1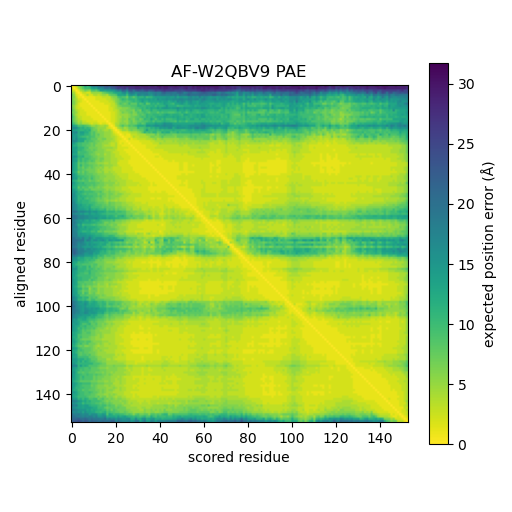 125 ? -7.294 -0.702 11.926 1.00 90.88 125 TYR A O 1
ATOM 1018 N N . GLY A 1 126 ? -7.829 1.267 11.007 1.00 89.69 126 GLY A N 1
ATOM 1019 C CA . GLY A 1 126 ? -7.647 2.039 12.241 1.00 89.69 126 GLY A CA 1
ATOM 1020 C C . GLY A 1 126 ? -6.208 2.052 12.771 1.00 89.69 126 GLY A C 1
ATOM 1021 O O . GLY A 1 126 ? -6.000 2.320 13.952 1.00 89.69 126 GLY A O 1
ATOM 1022 N N . CYS A 1 127 ? -5.222 1.761 11.921 1.00 91.69 127 CYS A N 1
ATOM 1023 C CA . CYS A 1 127 ? -3.806 1.764 12.266 1.00 91.69 127 CYS A CA 1
ATOM 1024 C C . CYS A 1 127 ? -3.157 3.103 11.901 1.00 91.69 127 CYS A C 1
ATOM 1026 O O . CYS A 1 127 ? -3.477 3.715 10.879 1.00 91.69 127 CYS A O 1
ATOM 1028 N N . GLU A 1 128 ? -2.190 3.536 12.707 1.00 91.62 128 GLU A N 1
ATOM 1029 C CA . GLU A 1 128 ? -1.374 4.711 12.406 1.00 91.62 128 GLU A CA 1
ATOM 1030 C C . GLU A 1 12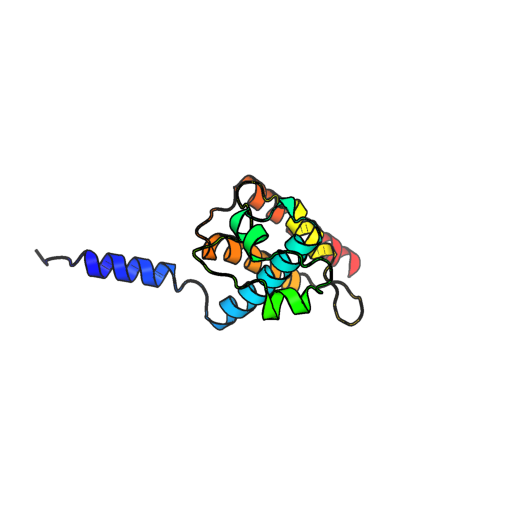8 ? -0.084 4.304 11.693 1.00 91.62 128 GLU A C 1
ATOM 1032 O O . GLU A 1 128 ? 0.581 3.336 12.063 1.00 91.62 128 GLU A O 1
ATOM 1037 N N . MET A 1 129 ? 0.273 5.054 10.651 1.00 95.44 129 MET A N 1
ATOM 1038 C CA . MET A 1 129 ? 1.565 4.907 9.992 1.00 95.44 129 MET A CA 1
ATOM 1039 C C . MET A 1 129 ? 2.634 5.595 10.840 1.00 95.44 129 MET A C 1
ATOM 1041 O O . MET A 1 129 ? 2.446 6.729 11.280 1.00 95.44 129 MET A O 1
ATOM 1045 N N . SER A 1 130 ? 3.769 4.931 11.063 1.00 95.19 130 SER A N 1
ATOM 1046 C CA . SER A 1 130 ? 4.841 5.526 11.859 1.00 95.19 130 SER A CA 1
ATOM 1047 C C . SER A 1 130 ? 5.429 6.762 11.165 1.00 95.19 130 SER A C 1
ATOM 1049 O O . SER A 1 130 ? 5.556 6.820 9.939 1.00 95.19 130 SER A O 1
ATOM 1051 N N . ALA A 1 131 ? 5.860 7.750 11.955 1.00 95.62 131 ALA A N 1
ATOM 1052 C CA . ALA A 1 131 ? 6.484 8.964 11.423 1.00 95.62 131 ALA A CA 1
ATOM 1053 C C . ALA A 1 131 ? 7.752 8.670 10.596 1.00 95.62 131 ALA A C 1
ATOM 1055 O O . ALA A 1 131 ? 8.060 9.405 9.653 1.00 95.62 131 ALA A O 1
ATOM 1056 N N . ALA A 1 132 ? 8.467 7.592 10.943 1.00 95.94 132 ALA A N 1
ATOM 1057 C CA . ALA A 1 132 ? 9.612 7.090 10.192 1.00 95.94 132 ALA A CA 1
ATOM 1058 C C . ALA A 1 132 ? 9.185 6.600 8.801 1.00 95.94 132 ALA A C 1
ATOM 1060 O O . ALA A 1 132 ? 9.638 7.156 7.804 1.00 95.94 132 ALA A O 1
ATOM 1061 N N . MET A 1 133 ? 8.214 5.684 8.728 1.00 96.56 133 MET A N 1
ATOM 1062 C CA . MET A 1 133 ? 7.707 5.162 7.456 1.00 96.56 133 MET A CA 1
ATOM 1063 C C . MET A 1 133 ? 7.157 6.280 6.561 1.00 96.56 133 MET A C 1
ATOM 1065 O O . MET A 1 133 ? 7.425 6.321 5.360 1.00 96.56 133 MET A O 1
ATOM 1069 N N . GLU A 1 134 ? 6.426 7.243 7.128 1.00 96.62 134 GLU A N 1
ATOM 1070 C CA . GLU A 1 134 ? 5.951 8.384 6.349 1.00 96.62 134 GLU A CA 1
ATOM 1071 C C . GLU A 1 134 ? 7.093 9.236 5.777 1.00 96.62 134 GLU A C 1
ATOM 1073 O O . GLU A 1 134 ? 6.978 9.776 4.670 1.00 96.62 134 GLU A O 1
ATOM 1078 N N . LYS A 1 135 ? 8.171 9.427 6.551 1.00 97.25 135 LYS A N 1
ATOM 1079 C CA . LYS A 1 135 ? 9.353 10.180 6.122 1.00 97.25 135 LYS A CA 1
ATOM 1080 C C . LYS A 1 135 ? 10.045 9.458 4.972 1.00 97.25 135 LYS A C 1
ATOM 1082 O O . LYS A 1 135 ? 10.357 10.122 3.982 1.00 97.25 135 LYS A O 1
ATOM 1087 N N . ASP A 1 136 ? 10.195 8.147 5.069 1.00 97.69 136 ASP A N 1
ATOM 1088 C CA . ASP A 1 136 ? 10.851 7.330 4.050 1.00 97.69 136 ASP A CA 1
ATOM 1089 C C . ASP A 1 136 ? 10.039 7.341 2.749 1.00 97.69 136 ASP A C 1
ATOM 1091 O O . ASP A 1 136 ? 10.550 7.743 1.702 1.00 97.69 136 ASP A O 1
ATOM 1095 N N . LEU A 1 137 ? 8.718 7.136 2.829 1.00 97.50 137 LEU A N 1
ATOM 1096 C CA . LEU A 1 137 ? 7.820 7.275 1.675 1.00 97.50 137 LEU A CA 1
ATOM 1097 C C . LEU A 1 137 ? 7.876 8.679 1.052 1.00 97.50 137 LEU A C 1
ATOM 1099 O O . LEU A 1 137 ? 7.792 8.831 -0.168 1.00 97.50 137 LEU A O 1
ATOM 1103 N N . ARG A 1 138 ? 7.998 9.745 1.857 1.00 97.25 138 ARG A N 1
ATOM 1104 C CA . ARG A 1 138 ? 8.178 11.111 1.327 1.00 97.25 138 ARG A CA 1
ATOM 1105 C C . ARG A 1 138 ? 9.489 11.241 0.549 1.00 97.25 138 ARG A C 1
ATOM 1107 O O . ARG A 1 138 ? 9.481 11.866 -0.513 1.00 97.25 138 ARG A O 1
ATOM 1114 N N . GLN A 1 139 ? 10.585 10.686 1.061 1.00 97.94 139 GLN A N 1
ATOM 1115 C CA . GLN A 1 139 ? 11.893 10.728 0.407 1.00 97.94 139 GLN A CA 1
ATOM 1116 C C . GLN A 1 139 ? 11.902 9.905 -0.884 1.00 97.94 139 GLN A C 1
ATOM 1118 O O . GLN A 1 139 ? 12.284 10.435 -1.928 1.00 97.94 139 GLN A O 1
ATOM 1123 N N . TYR A 1 140 ? 11.380 8.679 -0.844 1.00 97.62 140 TYR A N 1
ATOM 1124 C CA . TYR A 1 140 ? 11.273 7.795 -2.001 1.00 97.62 140 TYR A CA 1
ATOM 1125 C C . TYR A 1 140 ? 10.480 8.436 -3.149 1.00 97.62 140 TYR A C 1
ATOM 1127 O O . TYR A 1 140 ? 10.969 8.557 -4.272 1.00 97.62 140 TYR A O 1
ATOM 1135 N N . PHE A 1 141 ? 9.285 8.969 -2.864 1.00 96.94 141 PHE A N 1
ATOM 1136 C CA . PHE A 1 141 ? 8.465 9.628 -3.889 1.00 96.94 141 PHE A CA 1
ATOM 1137 C C . PHE A 1 141 ? 9.092 10.917 -4.429 1.00 96.94 141 PHE A C 1
ATOM 1139 O O . PHE A 1 141 ? 8.853 11.278 -5.583 1.00 96.94 141 PHE A O 1
ATOM 1146 N N . LYS A 1 142 ? 9.901 11.621 -3.626 1.00 96.25 142 LYS A N 1
ATOM 1147 C CA . LYS A 1 142 ? 10.707 12.735 -4.134 1.00 96.25 142 LYS A CA 1
ATOM 1148 C C . LYS A 1 142 ? 11.743 12.211 -5.132 1.00 96.25 142 LYS A C 1
ATOM 1150 O O . LYS A 1 142 ? 11.834 12.784 -6.211 1.00 96.25 142 LYS A O 1
ATOM 1155 N N . GLY A 1 143 ? 12.448 11.126 -4.805 1.00 96.12 143 GLY A N 1
ATOM 1156 C CA . GLY A 1 143 ? 13.418 10.459 -5.683 1.00 96.12 143 GLY A CA 1
ATOM 1157 C C . GLY A 1 143 ? 12.827 10.066 -7.037 1.00 96.12 143 GLY A C 1
ATOM 1158 O O . GLY A 1 143 ? 13.315 10.537 -8.060 1.00 96.12 143 GLY A O 1
ATOM 1159 N N . ILE A 1 144 ? 11.703 9.339 -7.043 1.00 93.94 144 ILE A 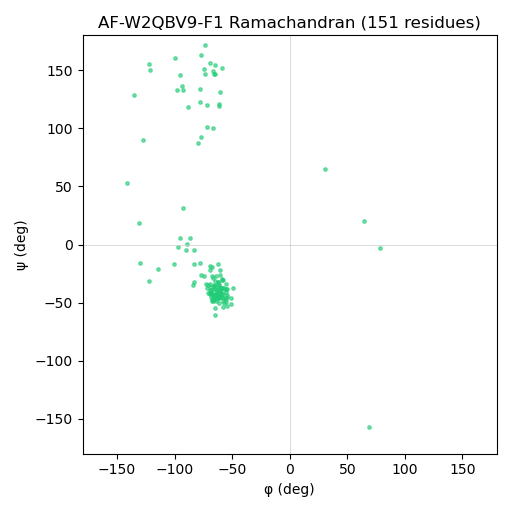N 1
ATOM 1160 C CA . ILE A 1 144 ? 11.000 8.949 -8.283 1.00 93.94 144 ILE A CA 1
ATOM 1161 C C . ILE A 1 144 ? 10.667 10.162 -9.152 1.00 93.94 144 ILE A C 1
ATOM 1163 O O . ILE A 1 144 ? 10.828 10.129 -10.370 1.00 93.94 144 ILE A O 1
ATOM 1167 N N . LYS A 1 145 ? 10.178 11.249 -8.541 1.00 93.00 145 LYS A N 1
ATOM 1168 C CA . LYS A 1 145 ? 9.816 12.456 -9.290 1.00 93.00 145 LYS A CA 1
ATOM 1169 C C . LYS A 1 145 ? 11.024 13.049 -10.019 1.00 93.00 145 LYS A C 1
ATOM 1171 O O . LYS A 1 145 ? 10.868 13.510 -11.146 1.00 93.00 145 LYS A O 1
ATOM 1176 N N . TRP A 1 146 ? 12.192 13.058 -9.375 1.00 92.75 146 TRP A N 1
ATOM 1177 C CA . TRP A 1 146 ? 13.434 13.528 -9.988 1.00 92.75 146 TRP A CA 1
ATOM 1178 C C . TRP A 1 146 ? 13.895 12.599 -11.104 1.00 92.75 146 TRP A C 1
ATOM 1180 O O . TRP A 1 146 ? 14.144 13.076 -12.204 1.00 92.75 146 TRP A O 1
ATOM 1190 N N . GLU A 1 147 ? 13.927 11.291 -10.855 1.00 92.25 147 GLU A N 1
ATOM 1191 C CA . GLU A 1 147 ? 14.331 10.286 -11.844 1.00 92.25 147 GLU A CA 1
ATOM 1192 C C . GLU A 1 147 ? 13.491 10.379 -13.127 1.00 92.25 147 GLU A C 1
ATOM 1194 O O . GLU A 1 147 ? 14.030 10.459 -14.229 1.00 92.25 147 GLU A O 1
ATOM 1199 N N . MET A 1 148 ? 12.166 10.489 -12.985 1.00 90.50 148 MET A N 1
ATOM 1200 C CA . MET A 1 148 ? 11.252 10.663 -14.117 1.00 90.50 148 MET A CA 1
ATOM 1201 C C . MET A 1 148 ? 11.446 11.987 -14.859 1.00 90.50 148 MET A C 1
ATOM 1203 O O . MET A 1 148 ? 11.273 12.030 -16.074 1.00 90.50 148 MET A O 1
ATOM 1207 N N . ALA A 1 149 ? 11.764 13.071 -14.145 1.00 89.75 149 ALA A N 1
ATOM 1208 C CA . ALA A 1 14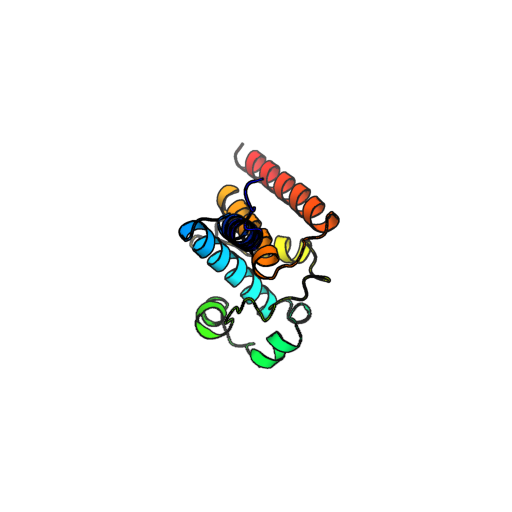9 ? 12.021 14.364 -14.770 1.00 89.75 149 ALA A CA 1
ATOM 1209 C C . ALA A 1 149 ? 13.323 14.342 -15.581 1.00 89.75 149 ALA A C 1
ATOM 1211 O O . ALA A 1 149 ? 13.360 14.895 -16.674 1.00 89.75 149 ALA A O 1
ATOM 1212 N N . THR A 1 150 ? 14.363 13.673 -15.075 1.00 90.81 150 THR A N 1
ATOM 1213 C CA . THR A 1 150 ? 15.636 13.499 -15.784 1.00 90.81 150 THR A CA 1
ATOM 1214 C C . THR A 1 150 ? 15.498 12.581 -16.996 1.00 90.81 150 THR A C 1
ATOM 1216 O O . THR A 1 150 ? 16.074 12.878 -18.031 1.00 90.81 150 THR A O 1
ATOM 1219 N N . ALA A 1 151 ? 14.712 11.505 -16.906 1.00 85.31 151 ALA A N 1
ATOM 1220 C CA . ALA A 1 151 ? 14.493 10.589 -18.030 1.00 85.31 151 ALA A CA 1
ATOM 1221 C C . ALA A 1 151 ? 13.674 11.199 -19.187 1.00 85.31 151 ALA A C 1
ATOM 1223 O O . ALA A 1 151 ? 13.671 10.655 -20.288 1.00 85.31 151 ALA A O 1
ATOM 1224 N N . ALA A 1 152 ? 12.946 12.289 -18.931 1.00 77.44 152 ALA A N 1
ATOM 1225 C CA . ALA A 1 152 ? 12.131 12.994 -19.921 1.00 77.44 152 ALA A CA 1
ATOM 1226 C C . ALA A 1 152 ? 12.832 14.216 -20.548 1.00 77.44 152 ALA A C 1
ATOM 1228 O O . ALA A 1 152 ? 12.217 14.882 -21.384 1.00 77.44 152 ALA A O 1
ATOM 1229 N N . ALA A 1 153 ? 14.056 14.533 -20.110 1.00 63.69 153 ALA A N 1
ATOM 1230 C CA . ALA A 1 153 ? 14.881 15.640 -20.599 1.00 63.69 153 ALA A CA 1
ATOM 1231 C C . ALA A 1 153 ? 15.828 15.176 -21.713 1.00 63.69 153 ALA A C 1
ATOM 1233 O O . ALA A 1 153 ? 16.027 15.972 -22.657 1.00 63.69 153 ALA A O 1
#

Mean predicted aligned error: 5.71 Å

Organism: Phytophthora nicotianae (strain INRA-310) (NCBI:txid761204)

pLDDT: mean 90.45, std 7.68, range [47.91, 98.12]

Sequence (153 aa):
MTNVNWSQLEKKVAEIKRNTVSARSRAVYQNSYGRFVAWVVLHKPQLLTPAFAQRLGDVSDLSIKQLRKTHLNLDEANPPLQFDVLQSDVFEAWLLTLEKRDGSTLCFSALNTHRAGLFNLYRDYGCEMSAAMEKDLRQYFKGIKWEMATAAA

Nearest PDB structures (foldseek):
  7pgu-assembly1_N  TM=2.592E-01  e=8.194E+00  Homo sapiens